Protein AF-A0A9D6A1L1-F1 (afdb_monomer_lite)

Sequence (64 aa):
MQKDVIYIDVEDDVTSIIGKIKAANSNIVALVPPKRIGAIQSAVNLKLVHRAAERVDKKLVIIT

Foldseek 3Di:
DDEAEDEDDLPDALVNLLVVLLPDPDLEYEYEYDPDHPRPVDPVSVVSSCVSSVVNNHHYHYDD

pLDDT: mean 81.22, std 10.72, range [49.16, 92.06]

Radius of gyration: 10.78 Å; chains: 1; bounding box: 29×20×25 Å

Structure (mmCIF, N/CA/C/O backbone):
data_AF-A0A9D6A1L1-F1
#
_entry.id   AF-A0A9D6A1L1-F1
#
loop_
_atom_site.group_PDB
_atom_site.id
_atom_site.type_symbol
_atom_site.label_atom_id
_atom_site.label_alt_id
_atom_site.label_comp_id
_atom_site.label_asym_id
_atom_site.label_entity_id
_atom_site.label_seq_id
_atom_site.pdbx_PDB_ins_code
_atom_site.Cartn_x
_atom_site.Cartn_y
_atom_site.Cartn_z
_atom_site.occupancy
_atom_site.B_iso_or_equiv
_atom_site.auth_seq_id
_atom_site.auth_comp_id
_atom_site.auth_asym_id
_atom_site.auth_atom_id
_atom_site.pdbx_PDB_model_num
ATOM 1 N N . MET A 1 1 ? -18.246 -7.938 4.812 1.00 49.16 1 MET A N 1
ATOM 2 C CA . MET A 1 1 ? -16.888 -7.349 4.817 1.00 49.16 1 MET A CA 1
ATOM 3 C C . MET A 1 1 ? -16.621 -6.778 3.436 1.00 49.16 1 MET A C 1
ATOM 5 O O . MET A 1 1 ? -16.478 -7.557 2.503 1.00 49.16 1 MET A O 1
ATOM 9 N N . GLN A 1 2 ? -16.644 -5.454 3.291 1.00 68.12 2 GLN A N 1
ATOM 10 C CA . GLN A 1 2 ? -16.361 -4.783 2.020 1.00 68.12 2 GLN A CA 1
ATOM 11 C C . GLN A 1 2 ? -14.837 -4.599 1.915 1.00 68.12 2 GLN A C 1
ATOM 13 O O . GLN A 1 2 ? -14.194 -4.244 2.905 1.00 68.12 2 GLN A O 1
ATOM 18 N N . LYS A 1 3 ? -14.250 -4.985 0.782 1.00 75.56 3 LYS A N 1
ATOM 19 C CA . LYS A 1 3 ? -12.818 -4.839 0.498 1.00 75.56 3 LYS A CA 1
ATOM 20 C C . LYS A 1 3 ? -12.702 -3.989 -0.756 1.00 75.56 3 LYS A C 1
ATOM 22 O O . LYS A 1 3 ? -13.412 -4.273 -1.720 1.00 75.56 3 LYS A O 1
ATOM 27 N N . ASP A 1 4 ? -11.788 -3.029 -0.756 1.00 83.00 4 ASP A N 1
ATOM 28 C CA . ASP A 1 4 ? -11.492 -2.246 -1.953 1.00 83.00 4 ASP A CA 1
ATOM 29 C C . ASP A 1 4 ? -10.337 -2.915 -2.692 1.00 83.00 4 ASP A C 1
ATOM 31 O O . ASP A 1 4 ? -9.267 -3.149 -2.125 1.00 83.00 4 ASP A O 1
ATOM 35 N N . VAL A 1 5 ? -10.570 -3.269 -3.954 1.00 86.31 5 VAL A N 1
ATOM 36 C CA . VAL A 1 5 ? -9.553 -3.872 -4.818 1.00 86.31 5 VAL A CA 1
ATOM 37 C C . VAL A 1 5 ? -8.928 -2.767 -5.660 1.00 86.31 5 VAL A C 1
ATOM 39 O O . VAL A 1 5 ? -9.610 -2.113 -6.444 1.00 86.31 5 VAL A O 1
ATOM 42 N N . ILE A 1 6 ? -7.627 -2.560 -5.487 1.00 86.50 6 ILE A N 1
ATOM 43 C CA . ILE A 1 6 ? -6.822 -1.601 -6.233 1.00 86.50 6 ILE A CA 1
ATOM 44 C C . ILE A 1 6 ? -5.972 -2.382 -7.231 1.00 86.50 6 ILE A C 1
ATOM 46 O O . ILE A 1 6 ? -5.027 -3.087 -6.866 1.00 86.50 6 ILE A O 1
ATOM 50 N N . TYR A 1 7 ? -6.312 -2.222 -8.504 1.00 84.25 7 TYR A N 1
ATOM 51 C CA . TYR A 1 7 ? -5.459 -2.631 -9.609 1.00 84.25 7 TYR A CA 1
ATOM 52 C C . TYR A 1 7 ? -4.390 -1.559 -9.803 1.00 84.25 7 TYR A C 1
ATOM 54 O O . TYR A 1 7 ? -4.707 -0.375 -9.935 1.00 84.25 7 TYR A O 1
ATOM 62 N N . ILE A 1 8 ? -3.130 -1.976 -9.761 1.00 82.06 8 ILE A N 1
ATOM 63 C CA . ILE A 1 8 ? -1.990 -1.102 -10.043 1.00 82.06 8 ILE A CA 1
ATOM 64 C C . ILE A 1 8 ? -1.574 -1.271 -11.500 1.00 82.06 8 ILE A C 1
ATOM 66 O O . ILE A 1 8 ? -1.633 -2.374 -12.029 1.00 82.06 8 ILE A O 1
ATOM 70 N N . ASP A 1 9 ? -1.191 -0.189 -12.159 1.00 76.44 9 ASP A N 1
ATOM 71 C CA . ASP A 1 9 ? -0.671 -0.218 -13.525 1.00 76.44 9 ASP A CA 1
ATOM 72 C C . ASP A 1 9 ? 0.865 -0.299 -13.516 1.00 76.44 9 ASP A C 1
ATOM 74 O O . ASP A 1 9 ? 1.509 -0.008 -12.506 1.00 76.44 9 ASP A O 1
ATOM 78 N N . VAL A 1 10 ? 1.472 -0.696 -14.635 1.00 68.56 10 VAL A N 1
ATOM 79 C CA . VAL A 1 10 ? 2.933 -0.709 -14.807 1.00 68.56 10 VAL A CA 1
ATOM 80 C C . VAL A 1 10 ? 3.555 0.681 -14.651 1.00 68.56 10 VAL A C 1
ATOM 82 O O . VAL A 1 10 ? 4.703 0.778 -14.223 1.00 68.56 10 VAL A O 1
ATOM 85 N N . GLU A 1 11 ? 2.777 1.726 -14.933 1.00 74.06 11 GLU A N 1
ATOM 86 C CA . GLU A 1 11 ? 3.166 3.134 -14.809 1.00 74.06 11 GLU A CA 1
ATOM 87 C C . GLU A 1 11 ? 2.938 3.707 -13.396 1.00 74.06 11 GLU A C 1
ATOM 89 O O . GLU A 1 11 ? 3.379 4.819 -13.105 1.00 74.06 11 GLU A O 1
ATOM 94 N N . ASP A 1 12 ? 2.249 2.985 -12.500 1.00 78.50 12 ASP A N 1
ATOM 95 C CA . ASP A 1 12 ? 2.011 3.471 -11.139 1.00 78.50 12 ASP A CA 1
ATOM 96 C C . ASP A 1 12 ? 3.296 3.406 -10.301 1.00 78.50 12 ASP A C 1
ATOM 98 O O . ASP A 1 12 ? 3.849 2.335 -10.024 1.00 78.50 12 ASP A O 1
ATOM 102 N N . ASP A 1 13 ? 3.728 4.562 -9.803 1.00 83.31 13 ASP A N 1
ATOM 103 C CA . ASP A 1 13 ? 4.803 4.656 -8.823 1.00 83.31 13 ASP A CA 1
ATOM 104 C C . ASP A 1 13 ? 4.306 4.426 -7.379 1.00 83.31 13 ASP A C 1
ATOM 106 O O . ASP A 1 13 ? 3.109 4.394 -7.074 1.00 83.31 13 ASP A O 1
ATOM 110 N N . VAL A 1 14 ? 5.244 4.279 -6.439 1.00 83.25 14 VAL A N 1
ATOM 111 C CA . VAL A 1 14 ? 4.927 4.031 -5.018 1.00 83.25 14 VAL A CA 1
ATOM 112 C C . VAL A 1 14 ? 4.046 5.139 -4.426 1.00 83.25 14 VAL A C 1
ATOM 114 O O . VAL A 1 14 ? 3.159 4.857 -3.617 1.00 83.25 14 VAL A O 1
ATOM 117 N N . THR A 1 15 ? 4.256 6.391 -4.830 1.00 87.44 15 THR A N 1
ATOM 118 C CA . THR A 1 15 ? 3.489 7.547 -4.347 1.00 87.44 15 THR A CA 1
ATOM 119 C C . THR A 1 15 ? 2.025 7.463 -4.776 1.00 87.44 15 THR A C 1
ATOM 121 O O . THR A 1 15 ? 1.126 7.664 -3.953 1.00 87.44 15 THR A O 1
ATOM 124 N N . SER A 1 16 ? 1.782 7.096 -6.033 1.00 89.25 16 SER A N 1
ATOM 125 C CA . SER A 1 16 ? 0.451 6.924 -6.617 1.00 89.25 16 SER A CA 1
ATOM 126 C C . SER A 1 16 ? -0.305 5.793 -5.928 1.00 89.25 16 SER A C 1
ATOM 128 O O . SER A 1 16 ? -1.461 5.963 -5.531 1.00 89.25 16 SER A O 1
ATOM 130 N N . ILE A 1 17 ? 0.374 4.670 -5.669 1.00 87.00 17 ILE A N 1
ATOM 131 C CA . ILE A 1 17 ? -0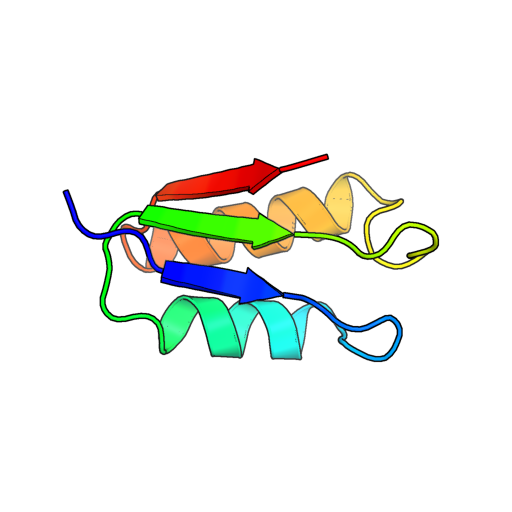.187 3.534 -4.924 1.00 87.00 17 ILE A CA 1
ATOM 132 C C . ILE A 1 17 ? -0.604 3.961 -3.511 1.00 87.00 17 ILE A C 1
ATOM 134 O O . ILE A 1 17 ? -1.718 3.666 -3.072 1.00 87.00 17 ILE A O 1
ATOM 138 N N . ILE A 1 18 ? 0.254 4.700 -2.802 1.00 88.56 18 ILE A N 1
ATOM 139 C CA . ILE A 1 18 ? -0.057 5.223 -1.464 1.00 88.56 18 ILE A CA 1
ATOM 140 C C . ILE A 1 18 ? -1.274 6.157 -1.507 1.00 88.56 18 ILE A C 1
ATOM 142 O O . ILE A 1 18 ? -2.129 6.082 -0.622 1.00 88.56 18 ILE A O 1
ATOM 146 N N . GLY A 1 19 ? -1.381 7.014 -2.526 1.00 89.81 19 GLY A N 1
ATOM 147 C CA . GLY A 1 19 ? -2.540 7.884 -2.731 1.00 89.81 19 GLY A CA 1
ATOM 148 C C . GLY A 1 19 ? -3.845 7.094 -2.864 1.00 89.81 19 GLY A C 1
ATOM 149 O O 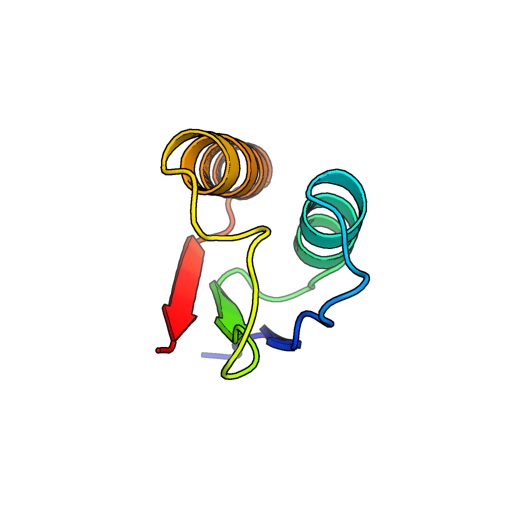. GLY A 1 19 ? -4.806 7.368 -2.142 1.00 89.81 19 GLY A O 1
ATOM 150 N N . LYS A 1 20 ? -3.850 6.053 -3.706 1.00 88.75 20 LYS A N 1
ATOM 151 C CA . LYS A 1 20 ? -5.012 5.169 -3.907 1.00 88.75 20 LYS A CA 1
ATOM 152 C C . LYS A 1 20 ? -5.413 4.446 -2.613 1.00 88.75 20 LYS A C 1
ATOM 154 O O . LYS A 1 20 ? -6.595 4.391 -2.283 1.00 88.75 20 LYS A O 1
ATOM 159 N N . ILE A 1 21 ? -4.444 3.967 -1.826 1.00 88.62 21 ILE A N 1
ATOM 160 C CA . ILE A 1 21 ? -4.708 3.335 -0.518 1.00 88.62 21 ILE A CA 1
ATOM 161 C C . ILE A 1 21 ? -5.350 4.324 0.454 1.00 88.62 21 ILE A C 1
ATOM 163 O O . ILE A 1 21 ? -6.289 3.965 1.163 1.00 88.62 21 ILE A O 1
ATOM 167 N N . LYS A 1 22 ? -4.870 5.571 0.511 1.00 87.31 22 LYS A N 1
ATOM 168 C CA . LYS A 1 22 ? -5.447 6.598 1.391 1.00 87.31 22 LYS A CA 1
ATOM 169 C C . LYS A 1 22 ? -6.887 6.934 1.005 1.00 87.31 22 LYS A C 1
ATOM 171 O O . LYS A 1 22 ? -7.712 7.063 1.904 1.00 87.31 22 LYS A O 1
ATOM 176 N N . ALA A 1 23 ? -7.183 6.991 -0.292 1.00 89.06 23 ALA A N 1
ATOM 177 C CA . ALA A 1 23 ? -8.512 7.291 -0.823 1.00 89.06 23 ALA A CA 1
ATOM 178 C C . ALA A 1 23 ? -9.529 6.136 -0.705 1.00 89.06 23 ALA A C 1
ATOM 180 O O . ALA A 1 23 ? -10.726 6.383 -0.807 1.00 89.06 23 ALA A O 1
ATOM 181 N N . ALA A 1 24 ? -9.083 4.892 -0.493 1.00 87.00 24 ALA A N 1
ATOM 182 C CA . ALA A 1 24 ? -9.980 3.749 -0.302 1.00 87.00 24 ALA A CA 1
ATOM 183 C C . ALA A 1 24 ? -10.902 3.947 0.921 1.00 87.00 24 ALA A C 1
ATOM 185 O O . ALA A 1 24 ? -10.459 4.457 1.947 1.00 87.00 24 ALA A O 1
ATOM 186 N N . ASN A 1 25 ? -12.157 3.514 0.863 1.00 81.00 25 ASN A N 1
ATOM 187 C CA . ASN A 1 25 ? -13.088 3.643 1.994 1.00 81.00 25 ASN A CA 1
ATOM 188 C C . ASN A 1 25 ? -13.077 2.400 2.892 1.00 81.00 25 ASN A C 1
ATOM 190 O O . ASN A 1 25 ? -13.445 2.464 4.064 1.00 81.00 25 ASN A O 1
ATOM 194 N N . SER A 1 26 ? -12.640 1.266 2.349 1.00 85.94 26 SER A N 1
ATOM 195 C CA . SER A 1 26 ? -12.594 -0.003 3.061 1.00 85.94 26 SER A CA 1
ATOM 196 C C . SER A 1 26 ? -11.333 -0.139 3.923 1.00 85.94 26 SER A C 1
ATOM 198 O O . SER A 1 26 ? -10.220 0.171 3.498 1.00 85.94 26 SER A O 1
ATOM 200 N N . ASN A 1 27 ?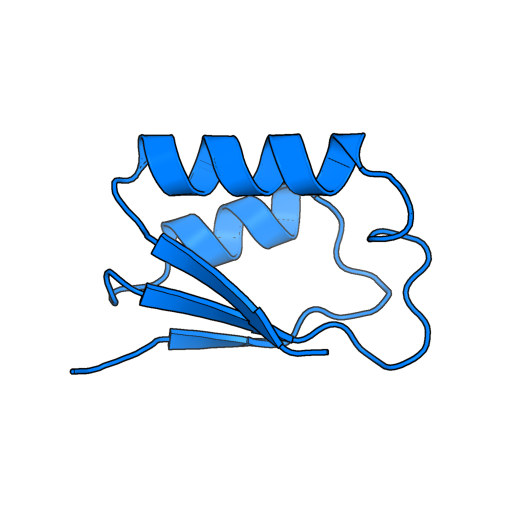 -11.493 -0.728 5.113 1.00 86.12 27 ASN A N 1
ATOM 201 C CA . ASN A 1 27 ? -10.379 -1.067 6.015 1.00 86.12 27 ASN A CA 1
ATOM 202 C C . ASN A 1 27 ? -9.453 -2.154 5.448 1.00 86.12 27 ASN A C 1
ATOM 204 O O . ASN A 1 27 ? -8.351 -2.357 5.949 1.00 86.12 27 ASN A O 1
ATOM 208 N N . ILE A 1 28 ? -9.903 -2.892 4.431 1.00 86.62 28 ILE A N 1
ATOM 209 C CA . ILE A 1 28 ? -9.112 -3.914 3.750 1.00 86.62 28 ILE A CA 1
ATOM 210 C C . ILE A 1 28 ? -8.914 -3.469 2.307 1.00 86.62 28 ILE A C 1
ATOM 212 O O . ILE A 1 28 ? -9.889 -3.305 1.570 1.00 86.62 28 ILE A O 1
ATOM 216 N N . VAL A 1 29 ? -7.649 -3.339 1.916 1.00 89.94 29 VAL A N 1
ATOM 217 C CA . VAL A 1 29 ? -7.239 -2.933 0.574 1.00 89.94 29 VAL A CA 1
ATOM 218 C C . VAL A 1 29 ? -6.470 -4.077 -0.076 1.00 89.94 29 VAL A C 1
ATOM 220 O O . VAL A 1 29 ? -5.419 -4.490 0.418 1.00 89.94 29 VAL A O 1
ATOM 223 N N . ALA A 1 30 ? -7.006 -4.605 -1.173 1.00 88.50 30 ALA A N 1
ATOM 224 C CA . ALA A 1 30 ? -6.375 -5.654 -1.960 1.00 88.50 30 ALA A CA 1
ATOM 225 C C . ALA A 1 30 ? -5.620 -5.042 -3.142 1.00 88.50 30 ALA A C 1
ATOM 227 O O . ALA A 1 30 ? -6.223 -4.394 -3.988 1.00 88.50 30 ALA A O 1
ATOM 228 N N . LEU A 1 31 ? -4.312 -5.254 -3.203 1.00 87.19 31 LEU A N 1
ATOM 229 C CA . LEU A 1 31 ? -3.423 -4.760 -4.244 1.00 87.19 31 LEU A CA 1
ATOM 230 C C . LEU A 1 31 ? -3.150 -5.881 -5.248 1.00 87.19 31 LEU A C 1
ATOM 232 O O . LEU A 1 31 ? -2.657 -6.947 -4.870 1.00 87.19 31 LEU A O 1
ATOM 236 N N . VAL A 1 32 ? -3.480 -5.634 -6.516 1.00 86.44 32 VAL A N 1
ATOM 237 C CA . VAL A 1 32 ? -3.321 -6.608 -7.603 1.00 86.44 32 VAL A CA 1
ATOM 238 C C . VAL A 1 32 ? -2.253 -6.106 -8.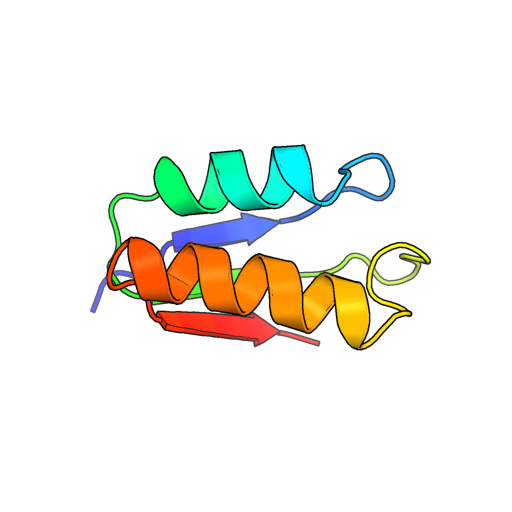583 1.00 86.44 32 VAL A C 1
ATOM 240 O O . VAL A 1 32 ? -2.558 -5.233 -9.400 1.00 86.44 32 VAL A O 1
ATOM 243 N N . PRO A 1 33 ? -1.008 -6.617 -8.515 1.00 77.56 33 PRO A N 1
ATOM 244 C CA . PRO A 1 33 ? 0.006 -6.348 -9.520 1.00 77.56 33 PRO A CA 1
ATOM 245 C C . PRO A 1 33 ? -0.344 -6.966 -10.875 1.00 77.56 33 PRO A C 1
ATOM 247 O O . PRO A 1 33 ? -0.723 -8.136 -10.940 1.00 77.56 33 PRO A O 1
ATOM 250 N N . PRO A 1 34 ? -0.141 -6.254 -11.991 1.00 77.12 34 PRO A N 1
ATOM 251 C CA . PRO A 1 34 ? -0.117 -6.849 -13.309 1.00 77.12 34 PRO A CA 1
ATOM 252 C C . PRO A 1 34 ? 1.083 -7.778 -13.432 1.00 77.12 34 PRO A C 1
ATOM 254 O O . PRO A 1 34 ? 2.121 -7.618 -12.786 1.00 77.12 34 PRO A O 1
ATOM 257 N N . LYS A 1 35 ? 0.937 -8.749 -14.333 1.00 67.56 35 LYS A N 1
ATOM 258 C CA . LYS A 1 35 ? 1.840 -9.893 -14.525 1.00 67.56 35 LYS A CA 1
ATOM 259 C C . LYS A 1 35 ? 3.311 -9.535 -14.822 1.00 67.56 35 LYS A C 1
ATOM 261 O O . LYS A 1 35 ? 4.132 -10.440 -14.925 1.00 67.56 35 LYS A O 1
ATOM 266 N N . ARG A 1 36 ? 3.652 -8.251 -15.001 1.00 62.03 36 ARG A N 1
ATOM 267 C CA . ARG A 1 36 ? 4.985 -7.736 -15.361 1.00 62.03 36 ARG A CA 1
ATOM 268 C C . ARG A 1 36 ? 5.271 -6.361 -14.737 1.00 62.03 36 ARG A C 1
ATOM 270 O O . ARG A 1 36 ? 5.479 -5.393 -15.457 1.00 62.03 36 ARG A O 1
ATOM 277 N N . ILE A 1 37 ? 5.287 -6.256 -13.409 1.00 59.34 37 ILE A N 1
ATOM 278 C CA . ILE A 1 37 ? 5.706 -5.022 -12.725 1.00 59.34 37 ILE A CA 1
ATOM 279 C C . ILE A 1 37 ? 7.110 -5.161 -12.135 1.00 59.34 37 ILE A C 1
ATOM 281 O O . ILE A 1 37 ? 7.354 -5.984 -11.255 1.00 59.34 37 ILE A O 1
ATOM 285 N N . GLY A 1 38 ? 8.026 -4.303 -12.594 1.00 56.50 38 GLY A N 1
ATOM 286 C CA . GLY A 1 38 ? 9.326 -4.070 -11.958 1.00 56.50 38 GLY A CA 1
ATOM 287 C C . GLY A 1 38 ? 9.217 -3.285 -10.639 1.00 56.50 38 GLY A C 1
ATOM 288 O O . GLY A 1 38 ? 10.044 -3.456 -9.750 1.00 56.50 38 GLY A O 1
ATOM 289 N N . ALA A 1 39 ? 8.161 -2.481 -10.452 1.00 54.41 39 ALA A N 1
ATOM 290 C CA . ALA A 1 39 ? 7.983 -1.603 -9.285 1.00 54.41 39 ALA A CA 1
ATOM 291 C C . ALA A 1 39 ? 7.725 -2.335 -7.944 1.00 54.41 39 ALA A C 1
ATOM 293 O O . ALA A 1 39 ? 8.064 -1.807 -6.882 1.00 54.41 39 ALA A O 1
ATOM 294 N N . ILE A 1 40 ? 7.201 -3.568 -7.978 1.00 55.12 40 ILE A N 1
ATOM 295 C CA . ILE A 1 40 ? 7.017 -4.461 -6.813 1.00 55.12 40 ILE A CA 1
ATOM 296 C C . ILE A 1 40 ? 8.215 -5.414 -6.606 1.00 55.12 40 ILE A C 1
ATOM 298 O O . ILE A 1 40 ? 8.260 -6.150 -5.625 1.00 55.12 40 ILE A O 1
ATOM 302 N N . GLN A 1 41 ? 9.258 -5.362 -7.443 1.00 56.88 41 GLN A N 1
ATOM 303 C CA . GLN A 1 41 ? 10.423 -6.248 -7.274 1.00 56.88 41 GLN A CA 1
ATOM 304 C C . GLN A 1 41 ? 11.313 -5.899 -6.071 1.00 56.88 41 GLN A C 1
ATOM 306 O O . GLN A 1 41 ? 12.156 -6.705 -5.683 1.00 56.88 41 GLN A O 1
ATOM 311 N N . SER A 1 42 ? 11.131 -4.735 -5.440 1.00 70.00 42 SER A N 1
ATOM 312 C CA . SER A 1 42 ? 11.893 -4.364 -4.248 1.00 70.00 42 SER A CA 1
ATOM 313 C C . SER A 1 42 ? 11.066 -4.537 -2.978 1.00 70.00 42 SER A C 1
ATOM 315 O O . SER A 1 42 ? 10.057 -3.859 -2.769 1.00 70.00 42 SER A O 1
ATOM 317 N N . ALA A 1 43 ? 11.566 -5.370 -2.061 1.00 75.00 43 ALA A N 1
ATOM 318 C CA . ALA A 1 43 ? 11.039 -5.492 -0.702 1.00 75.00 43 ALA A CA 1
ATOM 319 C C . ALA A 1 43 ? 10.963 -4.134 0.030 1.00 75.00 43 ALA A C 1
ATOM 321 O O . ALA A 1 43 ? 10.180 -3.979 0.967 1.00 75.00 43 ALA A O 1
ATOM 322 N N . VAL A 1 44 ? 11.755 -3.139 -0.392 1.00 82.50 44 VAL A N 1
ATOM 323 C CA . VAL A 1 44 ? 11.708 -1.773 0.146 1.00 82.50 44 VAL A CA 1
ATOM 324 C C . VAL A 1 44 ? 10.408 -1.071 -0.244 1.00 82.50 44 VAL A C 1
ATOM 326 O O . VAL A 1 44 ? 9.735 -0.527 0.630 1.00 82.50 44 VAL A O 1
ATOM 329 N N . ASN A 1 45 ? 10.009 -1.131 -1.517 1.00 80.94 45 ASN A N 1
ATOM 330 C CA . A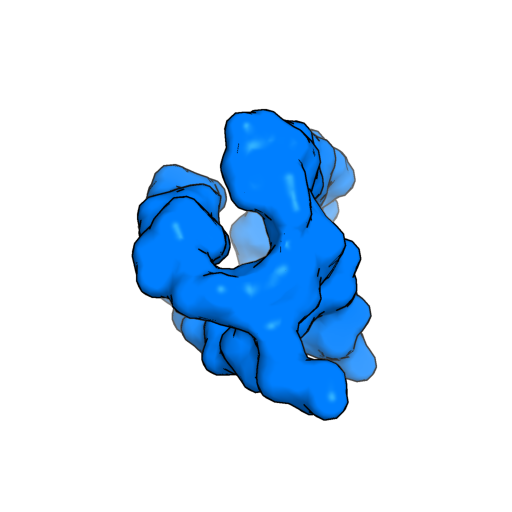SN A 1 45 ? 8.780 -0.490 -1.997 1.00 80.94 45 ASN A CA 1
ATOM 331 C C . ASN A 1 45 ? 7.548 -1.087 -1.312 1.00 80.94 45 ASN A C 1
ATOM 333 O O . ASN A 1 45 ? 6.695 -0.350 -0.820 1.00 80.94 45 ASN A O 1
ATOM 337 N N . LEU A 1 46 ? 7.506 -2.415 -1.170 1.00 83.12 46 LEU A N 1
ATOM 338 C CA . LEU A 1 46 ? 6.440 -3.094 -0.433 1.00 83.12 46 LEU A CA 1
ATOM 339 C C . LEU A 1 46 ? 6.369 -2.649 1.035 1.00 83.12 46 LEU A C 1
ATOM 341 O O . LEU A 1 46 ? 5.278 -2.402 1.546 1.00 83.12 46 LEU A O 1
ATOM 345 N N . LYS A 1 47 ? 7.518 -2.470 1.704 1.00 87.00 47 LYS A N 1
ATOM 346 C CA . LYS A 1 47 ? 7.566 -1.939 3.077 1.00 87.00 47 LYS A CA 1
ATOM 347 C C . LYS A 1 47 ? 7.052 -0.502 3.169 1.00 87.00 47 LYS A C 1
ATOM 349 O O . LYS A 1 47 ? 6.373 -0.176 4.139 1.00 87.00 47 LYS A O 1
ATOM 354 N N . LEU A 1 48 ? 7.366 0.358 2.198 1.00 88.81 48 LEU A N 1
ATOM 355 C CA . LEU A 1 48 ? 6.880 1.743 2.176 1.00 88.81 48 LEU A CA 1
ATOM 356 C C . LEU A 1 48 ? 5.357 1.796 2.024 1.00 88.81 48 LEU A C 1
ATOM 358 O O . LEU A 1 48 ? 4.690 2.486 2.796 1.00 88.81 48 LEU A O 1
ATOM 362 N N . VAL A 1 49 ? 4.814 1.021 1.083 1.00 88.12 49 VAL A N 1
ATOM 363 C CA . VAL A 1 49 ? 3.367 0.918 0.852 1.00 88.12 49 VAL A CA 1
ATOM 364 C C . VAL A 1 49 ? 2.660 0.335 2.079 1.00 88.12 49 VAL A C 1
ATOM 366 O O . VAL A 1 49 ? 1.657 0.886 2.529 1.00 88.12 49 VAL A O 1
ATOM 369 N N . HIS A 1 50 ? 3.211 -0.725 2.675 1.00 89.00 50 HIS A N 1
ATOM 370 C CA . HIS A 1 50 ? 2.659 -1.336 3.883 1.00 89.00 50 HIS A CA 1
ATOM 371 C C . HIS A 1 50 ? 2.618 -0.357 5.065 1.00 89.00 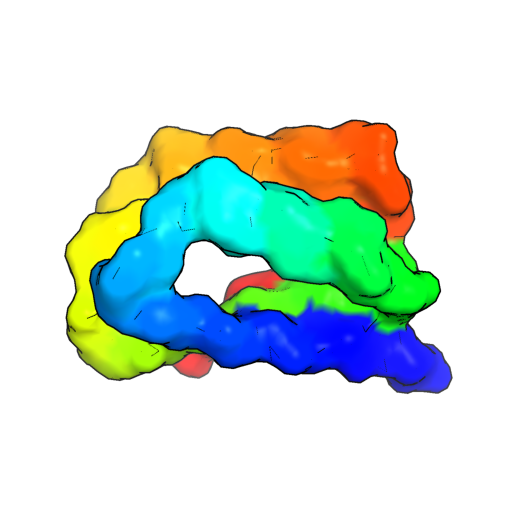50 HIS A C 1
ATOM 373 O O . HIS A 1 50 ? 1.561 -0.164 5.656 1.00 89.00 50 HIS A O 1
ATOM 379 N N . ARG A 1 51 ? 3.720 0.354 5.340 1.00 91.19 51 ARG A N 1
ATOM 380 C CA . ARG A 1 51 ? 3.764 1.379 6.399 1.00 91.19 51 ARG A CA 1
ATOM 381 C C . ARG A 1 51 ? 2.773 2.513 6.159 1.00 91.19 51 ARG A C 1
ATOM 383 O O . ARG A 1 51 ? 2.227 3.069 7.107 1.00 91.19 51 ARG A O 1
ATOM 390 N N . ALA A 1 52 ? 2.570 2.903 4.903 1.00 89.75 52 ALA A N 1
ATOM 391 C CA . ALA A 1 52 ? 1.595 3.930 4.571 1.00 89.75 52 ALA A CA 1
ATOM 392 C C . ALA A 1 52 ? 0.158 3.461 4.839 1.00 89.75 52 ALA A C 1
ATOM 394 O O . ALA A 1 52 ? -0.634 4.262 5.327 1.00 89.75 52 ALA A O 1
ATOM 395 N N . ALA A 1 53 ? -0.148 2.188 4.565 1.00 90.00 53 ALA A N 1
ATOM 396 C CA . ALA A 1 53 ? -1.430 1.566 4.892 1.00 90.00 53 ALA A CA 1
ATOM 397 C C . ALA A 1 53 ? -1.650 1.461 6.414 1.00 90.00 53 ALA A C 1
ATOM 399 O O . ALA A 1 53 ? -2.709 1.855 6.895 1.00 90.00 53 ALA A O 1
ATOM 400 N N . GLU A 1 54 ? -0.636 1.039 7.179 1.00 91.75 54 GLU A N 1
ATOM 401 C CA . GLU A 1 54 ? -0.703 0.980 8.650 1.00 91.75 54 GLU A CA 1
ATOM 402 C C . GLU A 1 54 ? -0.952 2.357 9.278 1.00 91.75 54 GLU A C 1
ATOM 404 O O . GLU A 1 54 ? -1.751 2.488 10.200 1.00 91.75 54 GLU A O 1
ATOM 409 N N . ARG A 1 55 ? -0.326 3.415 8.745 1.00 92.06 55 ARG A N 1
ATOM 410 C CA . ARG A 1 55 ? -0.543 4.796 9.216 1.00 92.06 55 ARG A CA 1
ATOM 411 C C . ARG A 1 55 ? -1.975 5.295 9.034 1.00 92.06 55 ARG A C 1
ATOM 413 O O . ARG A 1 55 ? -2.343 6.271 9.678 1.00 92.06 55 ARG A O 1
ATOM 420 N N . VAL A 1 56 ? -2.746 4.681 8.139 1.00 90.12 56 VAL A N 1
ATOM 421 C CA . VAL A 1 56 ? -4.166 4.996 7.924 1.00 90.12 56 VAL A CA 1
ATOM 422 C C . VAL A 1 56 ? -5.089 3.881 8.415 1.00 90.12 56 VAL A C 1
ATOM 424 O O . VAL A 1 56 ? -6.246 3.841 8.011 1.00 90.12 56 VAL A O 1
ATOM 427 N N . ASP A 1 57 ? -4.570 2.988 9.264 1.00 89.38 57 ASP A N 1
ATOM 428 C CA . ASP A 1 57 ? -5.278 1.862 9.882 1.00 89.38 57 ASP A CA 1
ATOM 429 C C . ASP A 1 57 ? -5.956 0.917 8.869 1.00 89.38 57 ASP A C 1
ATOM 431 O O . ASP A 1 57 ? -7.033 0.360 9.092 1.00 89.38 57 ASP A O 1
ATOM 435 N N . LYS A 1 58 ? -5.314 0.738 7.705 1.00 90.50 58 LYS A N 1
ATOM 436 C CA . LYS A 1 58 ? -5.791 -0.148 6.636 1.00 90.50 58 LYS A CA 1
ATOM 437 C C . LYS A 1 58 ? -4.928 -1.389 6.519 1.00 90.50 58 LYS A C 1
ATOM 439 O O . LYS A 1 58 ? -3.698 -1.337 6.469 1.00 90.50 58 LYS A O 1
ATOM 444 N N . LYS A 1 59 ? -5.598 -2.528 6.372 1.00 89.75 59 LYS A N 1
ATOM 445 C CA . LYS A 1 59 ? -4.970 -3.822 6.143 1.00 89.75 59 LYS A CA 1
ATOM 446 C C . LYS A 1 59 ? -4.718 -4.024 4.654 1.00 89.75 59 LYS A C 1
ATOM 448 O O . LYS A 1 59 ? -5.653 -4.184 3.870 1.00 89.75 59 LYS A O 1
ATOM 453 N N . LEU A 1 60 ? -3.442 -4.045 4.288 1.00 88.56 60 LEU A N 1
ATOM 454 C CA . LEU A 1 60 ? -2.989 -4.315 2.929 1.00 88.56 60 LEU A CA 1
ATOM 455 C C . LEU A 1 60 ? -2.922 -5.825 2.668 1.00 88.56 60 LEU A C 1
ATOM 457 O O . LEU A 1 60 ? -2.334 -6.566 3.456 1.00 88.56 60 LEU A O 1
ATOM 461 N N . VAL A 1 61 ? -3.482 -6.274 1.549 1.00 89.56 61 VAL A N 1
ATOM 462 C CA . VAL A 1 61 ? -3.373 -7.655 1.059 1.00 89.56 61 VAL A CA 1
ATOM 463 C C . VAL A 1 61 ? -2.851 -7.604 -0.367 1.00 89.56 61 VAL A C 1
ATOM 465 O O . VAL A 1 61 ? -3.359 -6.826 -1.161 1.00 89.56 61 VAL A O 1
ATOM 468 N N . ILE A 1 62 ? -1.857 -8.419 -0.708 1.00 85.06 62 ILE A N 1
ATOM 469 C CA . ILE A 1 62 ? -1.354 -8.532 -2.083 1.00 85.06 62 ILE A CA 1
ATOM 470 C C . ILE A 1 62 ? -1.907 -9.826 -2.673 1.00 85.06 62 ILE A C 1
ATOM 472 O O . ILE A 1 62 ? -1.807 -10.876 -2.039 1.00 85.06 62 ILE A O 1
ATOM 476 N N . ILE A 1 63 ? -2.507 -9.743 -3.858 1.00 83.31 63 ILE A N 1
ATOM 477 C CA . ILE A 1 63 ? -3.042 -10.899 -4.584 1.00 83.31 63 ILE A CA 1
ATOM 478 C C . ILE A 1 63 ? -2.130 -11.147 -5.783 1.00 83.31 63 ILE A C 1
ATOM 480 O O . ILE A 1 63 ? -2.066 -10.300 -6.666 1.00 83.31 63 ILE A O 1
ATOM 484 N N . THR A 1 64 ? -1.418 -12.274 -5.795 1.00 72.75 64 THR A N 1
ATOM 485 C CA . THR A 1 64 ? -0.477 -12.660 -6.862 1.00 72.75 64 THR A CA 1
ATOM 486 C C . THR A 1 64 ? -1.068 -13.712 -7.781 1.00 72.75 64 THR A C 1
ATOM 488 O O . THR A 1 64 ? -1.677 -14.652 -7.220 1.00 72.75 64 THR A O 1
#

Secondary structure (DSSP, 8-state):
---EEEEPPTT--HHHHHHHHHH--SSEEEEE--TT-STTS-HHHHHHHHHHHHTTT-EEEE--